Protein AF-A0A1G9AAM4-F1 (afdb_monomer_lite)

pLDDT: mean 74.42, std 16.54, range [44.91, 94.31]

Radius of gyration: 22.09 Å; chains: 1; bounding box: 61×36×59 Å

Foldseek 3Di:
DDDDDPPPVPPPPPDPPPDDDFDWADDPPDPDIHTDDDPPDDPDPDDPDPDDPPPDDPDVPPPQDPVNVVCVVPDDDDD

Organism: NCBI:txid386301

Secondary structure (DSSP, 8-state):
---------S-S----TTSPPPPEEPPTT-SSPEEPPPTT---SPPP----SS------S-SS--HHHHHHHHS-----

Sequence (79 aa):
MSAEDDTSGADERAGTTGAPRQPIVRQRGARRAKLLPAPNTDPSPDVPIEREEGGVAPTASGSRGANDDRLRRDRPPHW

Structure (mmCIF, N/CA/C/O backbone):
data_AF-A0A1G9AAM4-F1
#
_entry.id   AF-A0A1G9AAM4-F1
#
loop_
_atom_site.group_PDB
_atom_site.id
_atom_site.type_symbol
_atom_site.label_atom_id
_atom_site.label_alt_id
_atom_site.label_comp_id
_atom_site.label_asym_id
_atom_site.label_entity_id
_atom_site.label_seq_id
_atom_site.pdbx_PDB_ins_code
_atom_site.Cartn_x
_atom_site.Cartn_y
_atom_site.Cartn_z
_atom_site.occupancy
_atom_site.B_iso_or_equiv
_atom_site.auth_seq_id
_atom_site.auth_comp_id
_atom_site.auth_asym_id
_atom_site.auth_atom_id
_atom_site.pdbx_PDB_model_num
ATOM 1 N N . MET A 1 1 ? 49.840 -12.632 28.276 1.00 45.97 1 MET A N 1
ATOM 2 C CA . MET A 1 1 ? 49.255 -11.346 27.857 1.00 45.97 1 MET A CA 1
ATOM 3 C C . MET A 1 1 ? 47.938 -11.678 27.179 1.00 45.97 1 MET A C 1
ATOM 5 O O . MET A 1 1 ? 47.973 -12.271 26.115 1.00 45.97 1 MET A O 1
ATOM 9 N N . SER A 1 2 ? 46.850 -11.429 27.907 1.00 47.12 2 SER A N 1
ATOM 10 C CA . SER A 1 2 ? 45.467 -11.213 27.460 1.00 47.12 2 SER A CA 1
ATOM 11 C C . SER A 1 2 ? 44.801 -12.226 26.510 1.00 47.12 2 SER A C 1
ATOM 13 O O . SER A 1 2 ? 45.030 -12.222 25.305 1.00 47.12 2 SER A O 1
ATOM 15 N N . ALA A 1 3 ? 43.884 -13.012 27.097 1.00 57.00 3 ALA A N 1
ATOM 16 C CA . ALA A 1 3 ? 42.545 -13.227 26.533 1.00 57.00 3 ALA A CA 1
ATOM 17 C C . ALA A 1 3 ? 41.936 -11.842 26.201 1.00 57.00 3 ALA A C 1
ATOM 19 O O . ALA A 1 3 ? 42.338 -10.847 26.797 1.00 57.00 3 ALA A O 1
ATOM 20 N N . GLU A 1 4 ? 41.097 -11.646 25.193 1.00 54.69 4 GLU A N 1
ATOM 21 C CA . GLU A 1 4 ? 39.784 -12.246 25.018 1.00 54.69 4 GLU A CA 1
ATOM 22 C C . GLU A 1 4 ? 39.228 -11.771 23.662 1.00 54.69 4 GLU A C 1
ATOM 24 O O . GLU A 1 4 ? 39.132 -10.569 23.432 1.00 54.69 4 GLU A O 1
ATOM 29 N N . ASP A 1 5 ? 38.881 -12.697 22.763 1.00 53.78 5 ASP A N 1
ATOM 30 C CA . ASP A 1 5 ? 38.018 -12.395 21.614 1.00 53.78 5 ASP A CA 1
ATOM 31 C C . ASP A 1 5 ? 36.638 -12.975 21.929 1.00 53.78 5 ASP A C 1
ATOM 33 O O . ASP A 1 5 ? 36.359 -14.167 21.777 1.00 53.78 5 ASP A O 1
ATOM 37 N N . ASP A 1 6 ? 35.815 -12.096 22.487 1.00 52.59 6 ASP A N 1
ATOM 38 C CA . ASP A 1 6 ? 34.411 -12.285 22.804 1.00 52.59 6 ASP A CA 1
ATOM 39 C C . ASP A 1 6 ? 33.606 -12.423 21.502 1.00 52.59 6 ASP A C 1
ATOM 41 O O . ASP A 1 6 ? 33.141 -11.451 20.911 1.00 52.59 6 ASP A O 1
ATOM 45 N N . THR A 1 7 ? 33.441 -13.651 21.009 1.00 57.03 7 THR A N 1
ATOM 46 C CA . THR A 1 7 ? 32.455 -13.959 19.963 1.00 57.03 7 THR A CA 1
ATOM 47 C C . THR A 1 7 ? 31.041 -13.974 20.555 1.00 57.03 7 THR A C 1
ATOM 49 O O . THR A 1 7 ? 30.362 -15.000 20.550 1.00 57.03 7 THR A O 1
ATOM 52 N N . SER A 1 8 ? 30.575 -12.828 21.048 1.00 50.78 8 SER A N 1
ATOM 53 C CA . SER A 1 8 ? 29.201 -12.569 21.496 1.00 50.78 8 SER A CA 1
ATOM 54 C C . SER A 1 8 ? 28.352 -11.950 20.371 1.00 50.78 8 SER A C 1
ATOM 56 O O . SER A 1 8 ? 27.551 -11.047 20.568 1.00 50.78 8 SER A O 1
ATOM 58 N N . GLY A 1 9 ? 28.504 -12.447 19.140 1.00 47.94 9 GLY A N 1
ATOM 59 C CA . GLY A 1 9 ? 27.770 -11.966 17.959 1.00 47.94 9 GLY A CA 1
ATOM 60 C C . GLY A 1 9 ? 26.572 -12.830 17.550 1.00 47.94 9 GLY A C 1
ATOM 61 O O . GLY A 1 9 ? 26.222 -12.849 16.370 1.00 47.94 9 GLY A O 1
ATOM 62 N N . ALA A 1 10 ? 25.997 -13.619 18.463 1.00 49.34 10 ALA A N 1
ATOM 63 C CA . ALA A 1 10 ? 25.025 -14.660 18.109 1.00 49.34 10 ALA A CA 1
ATOM 64 C C . ALA A 1 10 ? 23.550 -14.331 18.415 1.00 49.34 10 ALA A C 1
ATOM 66 O O . ALA A 1 10 ? 22.688 -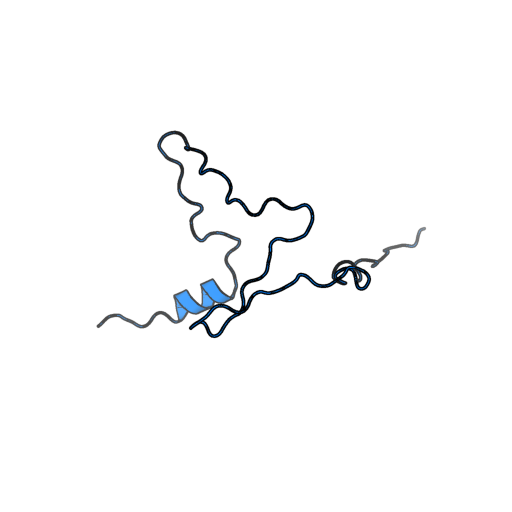15.087 17.970 1.00 49.34 10 ALA A O 1
ATOM 67 N N . ASP A 1 11 ? 23.226 -13.226 19.099 1.00 44.91 11 ASP A N 1
ATOM 68 C CA . ASP A 1 11 ? 21.875 -13.036 19.666 1.00 44.91 11 ASP A CA 1
ATOM 69 C C . ASP A 1 11 ? 21.200 -1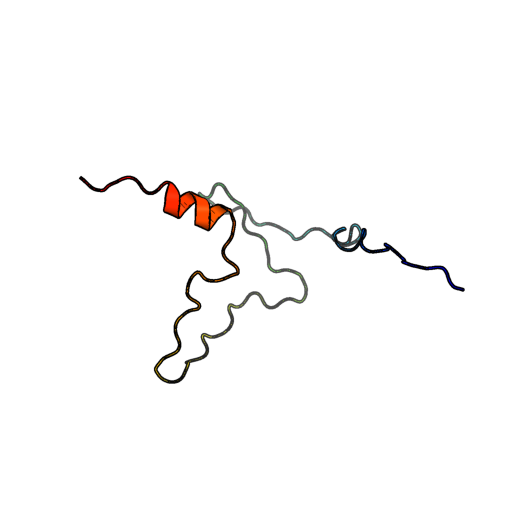1.678 19.370 1.00 44.91 11 ASP A C 1
ATOM 71 O O . ASP A 1 11 ? 20.496 -11.125 20.201 1.00 44.91 11 ASP A O 1
ATOM 75 N N . GLU A 1 12 ? 21.357 -11.124 18.162 1.00 44.91 12 GLU A N 1
ATOM 76 C CA . GLU A 1 12 ? 20.565 -9.954 17.704 1.00 44.91 12 GLU A CA 1
ATOM 77 C C . GLU A 1 12 ? 19.501 -10.306 16.643 1.00 44.91 12 GLU A C 1
ATOM 79 O O . GLU A 1 12 ? 18.924 -9.438 15.989 1.00 44.91 12 GLU A O 1
ATOM 84 N N . ARG A 1 13 ? 19.202 -11.599 16.446 1.00 50.31 13 ARG A N 1
ATOM 85 C CA . ARG A 1 13 ? 18.148 -12.060 15.514 1.00 50.31 13 ARG A CA 1
ATOM 86 C C . ARG A 1 13 ? 16.917 -12.651 16.198 1.00 50.31 13 ARG A C 1
ATOM 88 O O . ARG A 1 13 ? 16.047 -13.198 15.519 1.00 50.31 13 ARG A O 1
ATOM 95 N N . ALA A 1 14 ? 16.810 -12.530 17.516 1.00 51.06 14 ALA A N 1
ATOM 96 C CA . ALA A 1 14 ? 15.589 -12.853 18.234 1.00 51.06 14 ALA A CA 1
ATOM 97 C C . ALA A 1 14 ? 14.674 -11.621 18.215 1.00 51.06 14 ALA A C 1
ATOM 99 O O . ALA A 1 14 ? 14.797 -10.717 19.037 1.00 51.06 14 ALA A O 1
ATOM 100 N N . GLY A 1 15 ? 13.752 -11.562 17.249 1.00 55.66 15 GLY A N 1
ATOM 101 C CA . GLY A 1 15 ? 12.633 -10.624 17.332 1.00 55.66 15 GLY A CA 1
ATOM 102 C C . GLY A 1 15 ? 11.990 -10.748 18.714 1.00 55.66 15 GLY A C 1
ATOM 103 O O . GLY A 1 15 ? 11.693 -11.860 19.135 1.00 55.66 15 GLY A O 1
ATOM 104 N N . THR A 1 16 ? 11.850 -9.624 19.422 1.00 62.88 16 THR A N 1
ATOM 105 C CA . THR A 1 16 ? 11.401 -9.547 20.822 1.00 62.88 16 THR A CA 1
ATOM 106 C C . THR A 1 16 ? 10.248 -10.516 21.124 1.00 62.88 16 THR A C 1
ATOM 108 O O . THR A 1 16 ? 9.087 -10.274 20.796 1.00 62.88 16 THR A O 1
ATOM 111 N N . THR A 1 17 ? 10.567 -11.653 21.748 1.00 63.41 17 THR A N 1
ATOM 112 C CA . THR A 1 17 ? 9.604 -12.735 22.032 1.00 63.41 17 THR A CA 1
ATOM 113 C C . THR A 1 17 ? 8.496 -12.291 23.005 1.00 63.41 17 THR A C 1
ATOM 115 O O . THR A 1 17 ? 7.490 -12.981 23.149 1.00 63.41 17 THR A O 1
ATOM 118 N N . GLY A 1 18 ? 8.643 -11.122 23.646 1.00 68.69 18 GLY A N 1
ATOM 119 C CA . GLY A 1 18 ? 7.678 -10.559 24.594 1.00 68.69 18 GLY A CA 1
ATOM 120 C C . GLY A 1 18 ? 6.679 -9.543 24.024 1.00 68.69 18 GLY A C 1
ATOM 121 O O . GLY A 1 18 ? 5.714 -9.219 24.713 1.00 68.69 18 GLY A O 1
ATOM 122 N N . ALA A 1 19 ? 6.865 -9.025 22.803 1.00 77.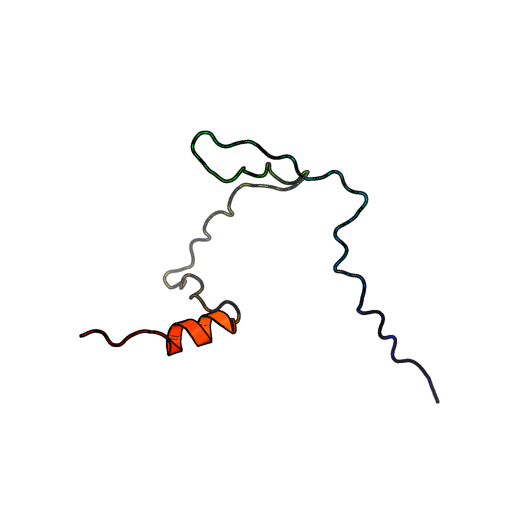38 19 ALA A N 1
ATOM 123 C CA . ALA A 1 19 ? 5.937 -8.041 22.236 1.00 77.38 19 ALA A CA 1
ATOM 124 C C . ALA A 1 19 ? 4.704 -8.717 21.599 1.00 77.38 19 ALA A C 1
ATOM 126 O O . ALA A 1 19 ? 4.836 -9.763 20.953 1.00 77.38 19 ALA A O 1
ATOM 127 N N . PRO A 1 20 ? 3.493 -8.134 21.723 1.00 83.19 20 PRO A N 1
ATOM 128 C CA . PRO A 1 20 ? 2.318 -8.659 21.038 1.00 83.19 20 PRO A CA 1
ATOM 129 C C . PRO A 1 20 ? 2.528 -8.648 19.518 1.00 83.19 20 PRO A C 1
ATOM 131 O O . PRO A 1 20 ? 3.097 -7.714 18.951 1.00 83.19 20 PRO A O 1
ATOM 134 N N . ARG A 1 21 ? 2.043 -9.696 18.843 1.00 86.38 21 ARG A N 1
ATOM 135 C CA . ARG A 1 21 ? 2.135 -9.814 17.382 1.00 86.38 21 ARG A CA 1
ATOM 136 C C . ARG A 1 21 ? 1.366 -8.689 16.688 1.00 86.38 21 ARG A C 1
ATOM 138 O O . ARG A 1 21 ? 0.275 -8.316 17.112 1.00 86.38 21 ARG A O 1
ATOM 145 N N . GLN A 1 22 ? 1.906 -8.222 15.565 1.00 90.06 22 GLN A N 1
ATOM 146 C CA . GLN A 1 22 ? 1.250 -7.238 14.709 1.00 90.06 22 GLN A CA 1
ATOM 147 C C . GLN A 1 22 ? -0.078 -7.794 14.156 1.00 90.06 22 GLN A C 1
ATOM 149 O O . GLN A 1 22 ? -0.102 -8.911 13.625 1.00 90.06 22 GLN A O 1
ATOM 154 N N . PRO A 1 23 ? -1.189 -7.047 14.262 1.00 90.12 23 PRO A N 1
ATOM 155 C CA . PRO A 1 23 ? -2.487 -7.522 13.806 1.00 90.12 23 PRO A CA 1
ATOM 156 C C . PRO A 1 23 ? -2.618 -7.491 12.271 1.00 90.12 23 PRO A C 1
ATOM 158 O O . PRO A 1 23 ? -1.957 -6.716 11.575 1.00 90.12 23 PRO A O 1
ATOM 161 N N . ILE A 1 24 ? -3.496 -8.347 11.735 1.00 92.94 24 ILE A N 1
ATOM 162 C CA . ILE A 1 24 ? -3.739 -8.513 10.291 1.00 92.94 24 ILE A CA 1
ATOM 163 C C . ILE A 1 24 ? -5.206 -8.276 9.923 1.00 92.94 24 ILE A C 1
ATOM 165 O O . ILE A 1 24 ? -6.112 -8.590 10.692 1.00 92.94 24 ILE A O 1
ATOM 169 N N . VAL A 1 25 ? -5.444 -7.801 8.698 1.00 94.31 25 VAL A N 1
ATOM 170 C CA . VAL A 1 25 ? -6.772 -7.678 8.082 1.00 94.31 25 VAL A CA 1
ATOM 171 C C . VAL A 1 25 ? -6.850 -8.568 6.843 1.00 94.31 25 VAL A C 1
ATOM 173 O O . VAL A 1 25 ? -5.984 -8.537 5.963 1.00 94.31 25 VAL A O 1
ATOM 176 N N . ARG A 1 26 ? -7.915 -9.370 6.753 1.00 94.12 26 ARG A N 1
ATOM 177 C CA . ARG A 1 26 ? -8.197 -10.198 5.572 1.00 94.12 26 ARG A CA 1
ATOM 178 C C . ARG A 1 26 ? -8.653 -9.297 4.425 1.00 94.12 26 ARG A C 1
ATOM 180 O O . ARG A 1 26 ? -9.638 -8.580 4.560 1.00 94.12 26 ARG A O 1
ATOM 187 N N . GLN A 1 27 ? -7.965 -9.356 3.289 1.00 93.50 27 GLN A N 1
ATOM 188 C CA . GLN A 1 27 ? -8.366 -8.621 2.092 1.00 93.50 27 GLN A CA 1
ATOM 189 C C . GLN A 1 27 ? -9.332 -9.464 1.255 1.00 93.50 27 GLN A C 1
ATOM 191 O O . GLN A 1 27 ? -9.016 -10.586 0.856 1.00 93.50 27 GLN A O 1
ATOM 196 N N . ARG A 1 28 ? -10.525 -8.928 0.981 1.00 93.12 28 ARG A N 1
ATOM 197 C CA . ARG A 1 28 ? -11.520 -9.603 0.139 1.00 93.12 28 ARG A CA 1
ATOM 198 C C . ARG A 1 28 ? -10.955 -9.794 -1.272 1.00 93.12 28 ARG A C 1
ATOM 200 O O . ARG A 1 28 ? -10.500 -8.838 -1.885 1.00 93.12 28 ARG A O 1
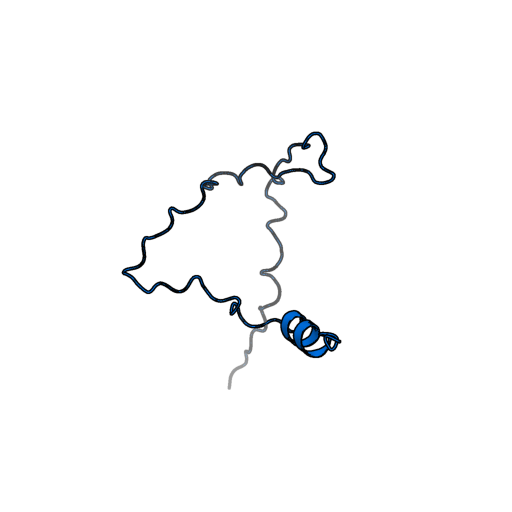ATOM 207 N N . GLY A 1 29 ? -10.993 -11.025 -1.778 1.00 92.75 29 GLY A N 1
ATOM 208 C CA . GLY A 1 29 ? -10.510 -11.362 -3.123 1.00 92.75 29 GLY A CA 1
ATOM 209 C C . GLY A 1 29 ? -8.990 -11.521 -3.255 1.00 92.75 29 GLY A C 1
ATOM 210 O O . GLY A 1 29 ? -8.529 -11.945 -4.310 1.00 92.75 29 GLY A O 1
ATOM 211 N N . ALA A 1 30 ? -8.208 -11.256 -2.204 1.00 91.25 30 ALA A N 1
ATOM 212 C CA . ALA A 1 30 ? -6.770 -11.506 -2.200 1.00 91.25 30 ALA A CA 1
ATOM 213 C C . ALA A 1 30 ? -6.436 -12.785 -1.423 1.00 91.25 30 ALA A C 1
ATOM 215 O O . ALA A 1 30 ? -7.051 -13.103 -0.406 1.00 91.25 30 ALA A O 1
ATOM 216 N N . ARG A 1 31 ? -5.410 -13.513 -1.882 1.00 91.50 31 ARG A N 1
ATOM 217 C CA . ARG A 1 31 ? -4.890 -14.688 -1.160 1.00 91.50 31 ARG A CA 1
ATOM 218 C C . ARG A 1 31 ? -4.100 -14.304 0.094 1.00 91.50 31 ARG A C 1
ATOM 220 O O . ARG A 1 31 ? -3.997 -15.105 1.015 1.00 91.50 31 ARG A O 1
ATOM 227 N N . ARG A 1 32 ? -3.515 -13.102 0.116 1.00 93.31 32 ARG A N 1
ATOM 228 C CA . ARG A 1 32 ? -2.667 -12.609 1.211 1.00 93.31 32 ARG A CA 1
ATOM 229 C C . ARG A 1 32 ? -3.454 -11.638 2.090 1.00 93.31 32 ARG A C 1
ATOM 231 O O . ARG A 1 32 ? -4.259 -10.858 1.588 1.00 93.31 32 ARG A O 1
ATOM 238 N N . ALA A 1 33 ? -3.209 -11.694 3.397 1.00 94.31 33 ALA A N 1
ATOM 239 C CA . ALA A 1 33 ? -3.696 -10.696 4.345 1.00 94.31 33 ALA A CA 1
ATOM 240 C C . ALA A 1 33 ? -2.789 -9.455 4.333 1.00 94.31 33 ALA A C 1
ATOM 242 O O . ALA A 1 33 ? -1.608 -9.548 3.991 1.00 94.31 33 ALA A O 1
ATOM 243 N N . LYS A 1 34 ? -3.339 -8.307 4.738 1.00 91.19 34 LYS A N 1
ATOM 244 C CA . LYS A 1 34 ? -2.585 -7.064 4.928 1.00 91.19 34 LYS A CA 1
ATOM 245 C C . LYS A 1 34 ? -2.255 -6.894 6.409 1.00 91.19 34 LYS A C 1
ATOM 247 O O . LYS A 1 34 ? -3.125 -7.088 7.255 1.00 91.19 34 LYS A O 1
ATOM 252 N N . LEU A 1 35 ? -1.012 -6.534 6.715 1.00 92.38 35 LEU A N 1
ATOM 253 C CA . LEU A 1 35 ? -0.609 -6.144 8.067 1.00 92.38 35 LEU A CA 1
ATOM 254 C C . LEU A 1 35 ? -1.145 -4.742 8.373 1.00 92.38 35 LEU A C 1
ATOM 256 O O . LEU A 1 35 ? -1.102 -3.860 7.511 1.00 92.38 35 LEU A O 1
ATOM 260 N N . LEU A 1 36 ? -1.656 -4.541 9.587 1.00 90.94 36 LEU A N 1
ATOM 261 C CA . LEU A 1 36 ? -1.911 -3.194 10.102 1.00 90.94 36 LEU A CA 1
ATOM 262 C C . LEU A 1 36 ? -0.585 -2.496 10.404 1.00 90.94 36 LEU A C 1
ATOM 264 O O . LEU A 1 36 ? 0.392 -3.197 10.634 1.00 90.94 36 LEU A O 1
ATOM 268 N N . PRO A 1 37 ? -0.519 -1.155 10.418 1.00 89.69 37 PRO A N 1
ATOM 269 C CA . PRO A 1 37 ? 0.687 -0.436 10.820 1.00 89.69 37 PRO A CA 1
ATOM 270 C C . PRO A 1 37 ? 1.245 -0.949 12.149 1.00 89.69 37 PRO A C 1
ATOM 272 O O . PRO A 1 37 ? 0.485 -1.327 13.047 1.00 89.69 37 PRO A O 1
ATOM 275 N N . ALA A 1 38 ? 2.572 -0.986 12.263 1.00 87.69 38 ALA A N 1
ATOM 276 C CA . ALA A 1 38 ? 3.197 -1.280 13.541 1.00 87.69 38 ALA A CA 1
ATOM 277 C C . ALA A 1 38 ? 2.800 -0.192 14.560 1.00 87.69 38 ALA A C 1
ATOM 279 O O . ALA A 1 38 ? 2.663 0.976 14.181 1.00 87.69 38 ALA A O 1
ATOM 280 N N . PRO A 1 39 ? 2.595 -0.546 15.840 1.00 84.88 39 PRO A N 1
ATOM 281 C CA . PRO A 1 39 ? 2.320 0.446 16.872 1.00 84.88 39 PRO A CA 1
ATOM 282 C C . PRO A 1 39 ? 3.404 1.531 16.900 1.00 84.88 39 PRO A C 1
ATOM 284 O O . PRO A 1 39 ? 4.586 1.232 16.736 1.00 84.88 39 PRO A O 1
ATOM 287 N N . ASN A 1 40 ? 2.999 2.784 17.123 1.00 85.88 40 ASN A N 1
ATOM 288 C CA . ASN A 1 40 ? 3.894 3.946 17.230 1.00 85.88 40 ASN A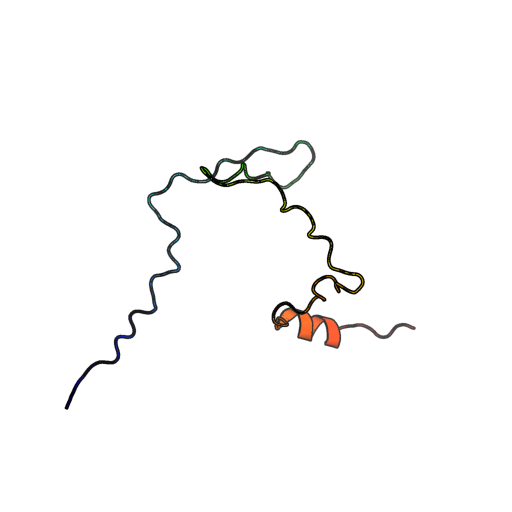 CA 1
ATOM 289 C C . ASN A 1 40 ? 4.778 4.207 15.991 1.00 85.88 40 ASN A C 1
ATOM 291 O O . ASN A 1 40 ? 5.824 4.837 16.113 1.00 85.88 40 ASN A O 1
ATOM 295 N N . THR A 1 41 ? 4.381 3.721 14.811 1.00 85.88 41 THR A N 1
ATOM 296 C CA . THR A 1 41 ? 5.095 3.941 13.543 1.00 85.88 41 THR A CA 1
ATOM 297 C C . THR A 1 41 ? 4.202 4.697 12.561 1.00 85.88 41 THR A C 1
ATOM 299 O O . THR A 1 41 ? 3.000 4.431 12.505 1.00 85.88 41 THR A O 1
ATOM 302 N N . ASP A 1 42 ? 4.781 5.606 11.773 1.00 90.00 42 ASP A N 1
ATOM 303 C CA . ASP A 1 42 ? 4.090 6.257 10.655 1.00 90.00 42 ASP A CA 1
ATOM 304 C C . ASP A 1 42 ? 4.031 5.310 9.437 1.00 90.00 42 ASP A C 1
ATOM 306 O O . ASP A 1 42 ? 5.078 4.882 8.947 1.00 90.00 42 ASP A O 1
ATOM 310 N N . PRO A 1 43 ? 2.834 4.917 8.957 1.00 87.31 43 PRO A N 1
ATOM 311 C CA . PRO A 1 43 ? 2.690 4.082 7.769 1.00 87.31 43 PRO A CA 1
ATOM 312 C C . PRO A 1 43 ? 2.667 4.875 6.457 1.00 87.31 43 PRO A C 1
ATOM 314 O O . PRO A 1 43 ? 2.558 4.252 5.394 1.00 87.31 43 PRO A O 1
ATOM 317 N N . SER A 1 44 ? 2.655 6.211 6.510 1.00 87.75 44 SER A N 1
ATOM 318 C CA . SER A 1 44 ? 2.647 7.039 5.310 1.00 87.75 44 SER A CA 1
ATOM 319 C C . SER A 1 44 ? 3.945 6.823 4.531 1.00 87.75 44 SER A C 1
ATOM 321 O O . SER A 1 44 ? 5.014 6.795 5.137 1.00 87.75 44 SER A O 1
ATOM 323 N N . PRO A 1 45 ? 3.895 6.659 3.195 1.00 83.38 45 PRO A N 1
ATOM 324 C CA . PRO A 1 45 ? 5.116 6.720 2.408 1.00 83.38 45 PRO A CA 1
ATOM 325 C C . PRO A 1 45 ? 5.759 8.097 2.592 1.00 83.38 45 PRO A C 1
ATOM 327 O O . PRO A 1 45 ? 5.052 9.111 2.619 1.00 83.38 45 PRO A O 1
ATOM 330 N N . ASP A 1 46 ? 7.087 8.125 2.676 1.00 82.44 46 ASP A N 1
ATOM 331 C CA . ASP A 1 46 ? 7.832 9.378 2.665 1.00 82.44 46 ASP A CA 1
ATOM 332 C C . ASP A 1 46 ? 7.519 10.150 1.380 1.00 82.44 46 ASP A C 1
ATOM 334 O O . ASP A 1 46 ? 7.412 9.570 0.290 1.00 82.44 46 ASP A O 1
ATOM 338 N N . VAL A 1 47 ? 7.357 11.470 1.510 1.00 82.56 47 VAL A N 1
ATOM 339 C CA . VAL A 1 47 ? 7.152 12.333 0.346 1.00 82.56 47 VAL A CA 1
ATOM 340 C C . VAL A 1 47 ? 8.344 12.177 -0.596 1.00 82.56 47 VAL A C 1
ATOM 342 O O . VAL A 1 47 ? 9.492 12.231 -0.139 1.00 82.56 47 VAL A O 1
ATOM 345 N N . PRO A 1 48 ? 8.112 11.971 -1.905 1.00 75.81 48 PRO A N 1
ATOM 346 C CA . PRO A 1 48 ? 9.198 11.974 -2.864 1.00 75.81 48 PRO A CA 1
ATOM 347 C C . PRO A 1 48 ? 9.946 13.301 -2.753 1.00 75.81 48 PRO A C 1
ATOM 349 O O . PRO A 1 48 ? 9.398 14.358 -3.055 1.00 75.81 48 PRO A O 1
ATOM 352 N N . ILE A 1 49 ? 11.189 13.248 -2.286 1.00 75.56 49 ILE A N 1
ATOM 353 C CA . ILE A 1 49 ? 12.079 14.405 -2.307 1.00 75.56 49 ILE A CA 1
ATOM 354 C C . ILE A 1 49 ? 12.352 14.720 -3.777 1.00 75.56 49 ILE A C 1
ATOM 356 O O . ILE A 1 49 ? 12.947 13.898 -4.486 1.00 75.56 49 ILE A O 1
ATOM 360 N N . GLU A 1 50 ? 11.880 15.882 -4.236 1.00 70.00 50 GLU A N 1
ATOM 361 C CA . GLU A 1 50 ? 12.222 16.424 -5.548 1.00 70.00 50 GLU A CA 1
ATOM 362 C C . GLU A 1 50 ? 13.735 16.625 -5.572 1.00 70.00 50 GLU A C 1
ATOM 364 O O . GLU A 1 50 ? 14.290 17.511 -4.927 1.00 70.00 50 GLU A O 1
ATOM 369 N N . ARG A 1 51 ? 14.428 15.713 -6.249 1.00 65.12 51 ARG A N 1
ATOM 370 C CA . ARG A 1 51 ? 15.855 15.859 -6.491 1.00 65.12 51 ARG A CA 1
ATOM 371 C C . ARG A 1 51 ? 16.014 16.893 -7.590 1.00 65.12 51 ARG A C 1
ATOM 373 O O . ARG A 1 51 ? 15.366 16.757 -8.629 1.00 65.12 51 ARG A O 1
ATOM 380 N N . GLU A 1 52 ? 16.874 17.882 -7.354 1.00 70.25 52 GLU A N 1
ATOM 381 C CA . GLU A 1 52 ? 17.331 18.810 -8.387 1.00 70.25 52 GLU A CA 1
ATOM 382 C C . GLU A 1 52 ? 17.670 18.004 -9.650 1.00 70.25 52 GLU A C 1
ATOM 384 O O . GLU A 1 52 ? 18.290 16.938 -9.572 1.00 70.25 52 GLU A O 1
ATOM 389 N N . GLU A 1 53 ? 17.122 18.459 -10.775 1.00 57.91 53 GLU A N 1
ATOM 390 C CA . GLU A 1 53 ? 17.115 17.837 -12.100 1.00 57.91 53 GLU A CA 1
ATOM 391 C C . GLU A 1 53 ? 18.326 16.912 -12.346 1.00 57.91 53 GLU A C 1
ATOM 393 O O . GLU A 1 53 ? 19.442 17.362 -12.591 1.00 57.91 53 GLU A O 1
ATOM 398 N N . GLY A 1 54 ? 18.112 15.592 -12.224 1.00 57.28 54 GLY A N 1
ATOM 399 C CA . GLY A 1 54 ? 19.184 14.586 -12.330 1.00 57.28 54 GLY A CA 1
ATOM 400 C C . GLY A 1 54 ? 19.176 13.472 -11.275 1.00 57.28 54 GLY A C 1
ATOM 401 O O . GLY A 1 54 ? 20.029 12.584 -11.307 1.00 57.28 54 GLY A O 1
ATOM 402 N N . GLY A 1 55 ? 18.215 13.463 -10.348 1.00 51.12 55 GLY A N 1
ATOM 403 C CA . GLY A 1 55 ? 18.084 12.411 -9.341 1.00 51.12 55 GLY A CA 1
ATOM 404 C C . GLY A 1 55 ? 17.684 11.050 -9.910 1.00 51.12 55 GLY A C 1
ATOM 405 O O . GLY A 1 55 ? 16.509 10.693 -9.881 1.00 51.12 55 GLY A O 1
ATOM 406 N N . VAL A 1 56 ? 18.658 10.259 -10.368 1.00 56.59 56 VAL A N 1
ATOM 407 C CA . VAL A 1 56 ? 18.472 8.851 -10.754 1.00 56.59 56 VAL A CA 1
ATOM 408 C C . VAL A 1 56 ? 17.722 8.145 -9.614 1.00 56.59 56 VAL A C 1
ATOM 410 O O . VAL A 1 56 ? 18.222 8.092 -8.484 1.00 56.59 56 VAL A O 1
ATOM 413 N N . ALA A 1 57 ? 16.505 7.626 -9.861 1.00 57.56 57 ALA A N 1
ATOM 414 C CA . ALA A 1 57 ? 15.886 6.628 -8.974 1.00 57.56 57 ALA A CA 1
ATOM 415 C C . ALA A 1 57 ? 16.983 5.631 -8.603 1.00 57.56 57 ALA A C 1
ATOM 417 O O . ALA A 1 57 ? 17.734 5.312 -9.524 1.00 57.56 57 ALA A O 1
ATOM 418 N N . PRO A 1 58 ? 17.163 5.198 -7.334 1.00 55.91 58 PRO A N 1
ATOM 419 C CA . PRO A 1 58 ? 18.209 4.229 -7.045 1.00 55.91 58 PRO A CA 1
ATOM 420 C C . PRO A 1 58 ? 18.060 3.136 -8.091 1.00 55.91 58 PRO A C 1
ATOM 422 O O . PRO A 1 58 ? 17.012 2.489 -8.184 1.00 55.91 58 PRO A O 1
ATOM 425 N N . THR A 1 59 ? 19.058 3.034 -8.979 1.00 55.88 59 THR A N 1
ATOM 426 C CA . THR A 1 59 ? 19.082 1.953 -9.956 1.00 55.88 59 THR A CA 1
ATOM 427 C C . THR A 1 59 ? 18.951 0.679 -9.128 1.00 55.88 59 THR A C 1
ATOM 429 O O . THR A 1 59 ? 19.211 0.725 -7.925 1.00 55.88 59 THR A O 1
ATOM 432 N N . ALA A 1 60 ? 18.495 -0.439 -9.681 1.00 56.62 60 ALA A N 1
ATOM 433 C CA . ALA A 1 60 ? 18.417 -1.706 -8.947 1.00 56.62 60 ALA A CA 1
ATOM 434 C C . ALA A 1 60 ? 19.825 -2.234 -8.545 1.00 56.62 60 ALA A C 1
ATOM 436 O O . ALA A 1 60 ? 20.254 -3.307 -8.955 1.00 56.62 60 ALA A O 1
ATOM 437 N N . SER A 1 61 ? 20.558 -1.429 -7.782 1.00 55.03 61 SER A N 1
ATOM 438 C CA . SER A 1 61 ? 21.904 -1.498 -7.252 1.00 55.03 61 SER A CA 1
ATOM 439 C C . SER A 1 61 ? 21.837 -1.232 -5.743 1.00 55.03 61 SER A C 1
ATOM 441 O O . SER A 1 61 ? 22.762 -0.677 -5.154 1.00 55.03 61 SER A O 1
ATOM 443 N N . GLY A 1 62 ? 20.754 -1.661 -5.083 1.00 60.69 62 GLY A N 1
ATOM 444 C CA . GLY A 1 62 ? 20.978 -2.278 -3.777 1.00 60.69 62 GLY A CA 1
ATOM 445 C C . GLY A 1 62 ? 22.020 -3.384 -3.969 1.00 60.69 62 GLY A C 1
ATOM 446 O O . GLY A 1 62 ? 22.064 -3.961 -5.058 1.00 60.69 62 GLY A O 1
ATOM 447 N N . SER A 1 63 ? 22.899 -3.611 -2.984 1.00 60.84 63 SER A N 1
ATOM 448 C CA . SER A 1 63 ? 24.006 -4.576 -3.073 1.00 60.84 63 SER A CA 1
ATOM 449 C C . SER A 1 63 ? 23.576 -5.818 -3.844 1.00 60.84 63 SER A C 1
ATOM 451 O O . SER A 1 63 ? 22.719 -6.574 -3.386 1.00 60.84 63 SER A O 1
ATOM 453 N N . ARG A 1 64 ? 24.113 -5.942 -5.062 1.00 67.81 64 ARG A N 1
ATOM 454 C CA . ARG A 1 64 ? 23.671 -6.899 -6.073 1.00 67.81 64 ARG A CA 1
ATOM 455 C C . ARG A 1 64 ? 23.640 -8.288 -5.452 1.00 67.81 64 ARG A C 1
ATOM 457 O O . ARG A 1 64 ? 24.669 -8.793 -5.008 1.00 67.81 64 ARG A O 1
ATOM 464 N N . GLY A 1 65 ? 22.452 -8.876 -5.363 1.00 80.12 65 GLY A N 1
ATOM 465 C CA . GLY A 1 65 ? 22.291 -10.162 -4.700 1.00 80.12 65 GLY A CA 1
ATOM 466 C C . GLY A 1 65 ? 22.806 -11.301 -5.579 1.00 80.12 65 GLY A C 1
ATOM 467 O O . GLY A 1 65 ? 22.742 -11.230 -6.805 1.00 80.12 65 GLY A O 1
ATOM 468 N N . ALA A 1 66 ? 23.202 -12.421 -4.969 1.00 87.19 66 ALA A N 1
ATOM 469 C CA . ALA A 1 66 ? 23.533 -13.647 -5.708 1.00 87.19 66 ALA A CA 1
ATOM 470 C C . ALA A 1 66 ? 22.389 -14.117 -6.638 1.00 87.19 66 ALA A C 1
ATOM 472 O O . ALA A 1 66 ? 22.619 -14.803 -7.632 1.00 87.19 66 ALA A O 1
ATOM 473 N N . ASN A 1 67 ? 21.139 -13.744 -6.337 1.00 87.31 67 ASN A N 1
ATOM 474 C CA . ASN A 1 67 ? 19.990 -13.987 -7.209 1.00 87.31 67 ASN A CA 1
ATOM 475 C C . ASN A 1 67 ? 20.069 -13.169 -8.511 1.00 87.31 67 ASN A C 1
ATOM 477 O O . ASN A 1 67 ? 19.960 -13.737 -9.597 1.00 87.31 67 ASN A O 1
ATOM 481 N N . ASP A 1 68 ? 20.364 -11.875 -8.399 1.00 86.75 68 ASP A N 1
ATOM 482 C CA . ASP A 1 68 ? 20.445 -10.945 -9.527 1.00 86.75 68 ASP A CA 1
ATOM 483 C C . ASP A 1 68 ? 21.559 -11.316 -10.516 1.00 86.75 68 ASP A C 1
ATOM 485 O O . ASP A 1 68 ? 21.487 -10.995 -11.706 1.00 86.75 68 ASP A O 1
ATOM 489 N N . ASP A 1 69 ? 22.603 -11.986 -10.028 1.00 87.81 69 ASP A N 1
ATOM 490 C CA . ASP A 1 69 ? 23.669 -12.545 -10.856 1.00 87.81 69 ASP A CA 1
ATOM 491 C C . ASP A 1 69 ? 23.243 -13.782 -11.631 1.00 87.81 69 ASP A C 1
ATOM 493 O O . ASP A 1 69 ? 23.581 -13.901 -12.809 1.00 87.81 69 ASP A O 1
ATOM 497 N N . ARG A 1 70 ? 22.486 -14.686 -11.003 1.00 89.50 70 ARG A N 1
ATOM 498 C CA . ARG A 1 70 ? 21.956 -15.879 -11.678 1.00 89.50 70 ARG A CA 1
ATOM 499 C C . ARG A 1 70 ? 20.964 -15.491 -12.772 1.00 89.50 70 ARG A C 1
ATOM 501 O O . ARG A 1 70 ? 21.154 -15.878 -13.916 1.00 89.50 70 ARG A O 1
ATOM 508 N N . LEU A 1 71 ? 20.005 -14.612 -12.470 1.00 87.81 71 LEU A N 1
ATOM 509 C CA . LEU A 1 71 ? 18.978 -14.175 -13.428 1.00 87.81 71 LEU A CA 1
ATOM 510 C C . LEU A 1 71 ? 19.548 -13.554 -14.712 1.00 87.81 71 LEU A C 1
ATOM 512 O O . LEU A 1 71 ? 18.986 -13.732 -15.789 1.00 87.81 71 LEU A O 1
ATOM 516 N N . ARG A 1 72 ? 20.664 -12.819 -14.618 1.00 85.31 72 ARG A N 1
ATOM 517 C CA . ARG A 1 72 ? 21.316 -12.226 -15.797 1.00 85.31 72 ARG A CA 1
ATOM 518 C C . ARG A 1 72 ? 22.066 -13.251 -16.644 1.00 85.31 72 ARG A C 1
ATOM 520 O O . ARG A 1 72 ? 22.153 -13.059 -17.853 1.00 85.31 72 ARG A O 1
ATOM 527 N N . ARG A 1 73 ? 22.607 -14.302 -16.021 1.00 89.88 73 ARG A N 1
ATOM 528 C CA . ARG A 1 73 ? 23.268 -15.420 -16.717 1.00 89.88 73 ARG A CA 1
ATOM 529 C C . ARG A 1 73 ? 22.248 -16.318 -17.409 1.00 89.88 73 ARG A C 1
ATOM 531 O O . ARG A 1 73 ? 22.489 -16.747 -18.528 1.00 89.88 73 ARG A O 1
ATOM 538 N N . ASP A 1 74 ? 21.101 -16.521 -16.769 1.00 90.88 74 ASP A N 1
ATOM 539 C CA . ASP A 1 74 ? 20.045 -17.419 -17.240 1.00 90.88 74 ASP A CA 1
ATOM 540 C C . ASP A 1 74 ? 19.089 -16.752 -18.249 1.00 90.88 74 ASP A C 1
ATOM 542 O O . ASP A 1 74 ? 18.057 -17.329 -18.590 1.00 90.88 74 ASP A O 1
ATOM 546 N N . ARG A 1 75 ? 19.391 -15.535 -18.736 1.00 89.12 75 ARG A N 1
ATOM 547 C CA . ARG A 1 75 ? 18.556 -14.829 -19.720 1.00 89.12 75 ARG A CA 1
ATOM 548 C C . ARG A 1 75 ? 18.613 -15.567 -21.066 1.00 89.12 75 ARG A C 1
ATOM 550 O O . ARG A 1 75 ? 19.672 -15.558 -21.697 1.00 89.12 75 ARG A O 1
ATOM 557 N N . PRO A 1 76 ? 17.498 -16.146 -21.550 1.00 90.31 76 PRO A N 1
ATOM 558 C CA . PRO A 1 76 ? 17.500 -16.863 -22.816 1.00 90.31 76 PRO A CA 1
ATOM 559 C C . PRO A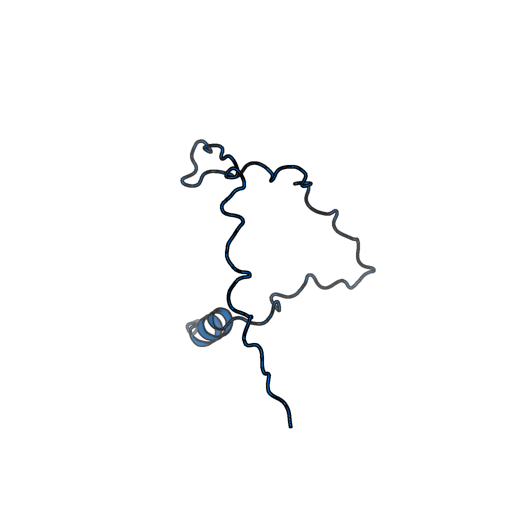 1 76 ? 17.855 -15.936 -23.989 1.00 90.31 76 PRO A C 1
ATOM 561 O O . PRO A 1 76 ? 17.508 -14.746 -23.957 1.00 90.31 76 PRO A O 1
ATOM 564 N N . PRO A 1 77 ? 18.518 -16.459 -25.036 1.00 87.94 77 PRO A N 1
ATOM 565 C CA . PRO A 1 77 ? 18.682 -15.741 -26.291 1.00 87.94 77 PRO A CA 1
ATOM 566 C C . PRO A 1 77 ? 17.312 -15.349 -26.860 1.00 87.94 77 PRO A C 1
ATOM 568 O O . PRO A 1 77 ? 16.364 -16.124 -26.784 1.00 87.94 77 PRO A O 1
ATOM 571 N N . HIS A 1 78 ? 17.210 -14.144 -27.415 1.00 81.44 78 HIS A N 1
ATOM 572 C CA . HIS A 1 78 ? 16.018 -13.692 -28.127 1.00 81.44 78 HIS A CA 1
ATOM 573 C C . HIS A 1 78 ? 16.207 -14.031 -29.608 1.00 81.44 78 HIS A C 1
ATOM 575 O O . HIS A 1 78 ? 17.111 -13.494 -30.246 1.00 81.44 78 HIS A O 1
ATOM 581 N N . TRP A 1 79 ? 15.405 -14.952 -30.127 1.00 69.88 79 TRP A N 1
ATOM 582 C CA . TRP A 1 79 ? 15.330 -15.326 -31.539 1.00 69.88 79 TRP A CA 1
ATOM 583 C C . TRP A 1 79 ? 13.893 -15.705 -31.879 1.00 69.88 79 TRP A C 1
ATOM 585 O O . TRP A 1 79 ? 13.177 -16.165 -30.959 1.00 69.88 79 TRP A O 1
#